Protein AF-A0A4Q3CI25-F1 (afdb_monomer_lite)

Sequence (146 aa):
MARAPLKWQRNGAERGRAMRWRVRGLMGEIRAMKHPEWLRYGNLGLAFLLELAALVSFALVGMLLSGWMQLVGGLVGAAVFVALWGIYAAPRSKRRLKGMNLLLFKVAMFAVAAIILVLIGQPIWGVLLAVLAAANLALGRVLRQH

Radius of gyration: 27.29 Å; chains: 1; bounding box: 66×24×82 Å

Foldseek 3Di:
DDDDDPVVVVVVVVVVVVVVVVVVVVVVVVVPPDDPVVLVVVLVVLVVVLLVLLLQLQLQLLLVDDDPSSNVSSVVSNVVSCVLCVAAPDPPHPNHDDDPVNLVSLLVSQLVSLVSCVVSPNNVSSVVSNVSSVVSSVSCVVNVVD

pLDDT: mean 83.0, std 11.7, range [51.56, 95.5]

Structure (mmCIF, N/CA/C/O backbone):
data_AF-A0A4Q3CI25-F1
#
_entry.id   AF-A0A4Q3CI25-F1
#
loop_
_atom_site.group_PDB
_atom_site.id
_atom_site.type_symbol
_atom_site.label_atom_id
_atom_site.label_alt_id
_atom_site.label_comp_id
_atom_site.label_asym_id
_atom_site.label_entity_id
_atom_site.label_seq_id
_atom_site.pdbx_PDB_ins_code
_atom_site.Cartn_x
_atom_site.Cartn_y
_atom_site.Cartn_z
_atom_site.occupancy
_atom_site.B_iso_or_equiv
_atom_site.auth_seq_id
_atom_site.auth_comp_id
_atom_site.auth_asym_id
_atom_site.auth_atom_id
_atom_site.pdbx_PDB_model_num
ATOM 1 N N . MET A 1 1 ? 49.913 -15.540 -60.409 1.00 51.56 1 MET A N 1
ATOM 2 C CA . MET A 1 1 ? 48.876 -15.063 -59.463 1.00 51.56 1 MET A CA 1
ATOM 3 C C . MET A 1 1 ? 48.960 -13.543 -59.351 1.00 51.56 1 MET A C 1
ATOM 5 O O . MET A 1 1 ? 49.834 -13.040 -58.656 1.00 51.56 1 MET A O 1
ATOM 9 N N . ALA A 1 2 ? 48.126 -12.803 -60.088 1.00 55.97 2 ALA A N 1
ATOM 10 C CA . ALA A 1 2 ? 48.149 -11.338 -60.086 1.00 55.97 2 ALA A CA 1
ATOM 11 C C . ALA A 1 2 ? 47.433 -10.790 -58.836 1.00 55.97 2 ALA A C 1
ATOM 13 O O . ALA A 1 2 ? 46.251 -11.061 -58.628 1.00 55.97 2 ALA A O 1
ATOM 14 N N . ARG A 1 3 ? 48.151 -10.045 -57.983 1.00 61.88 3 ARG A N 1
ATOM 15 C CA . ARG A 1 3 ? 47.556 -9.349 -56.830 1.00 61.88 3 ARG A CA 1
ATOM 16 C C . ARG A 1 3 ? 46.721 -8.175 -57.342 1.00 61.88 3 ARG A C 1
ATOM 18 O O . ARG A 1 3 ? 47.217 -7.355 -58.110 1.00 61.88 3 ARG A O 1
ATOM 25 N N . ALA A 1 4 ? 45.461 -8.100 -56.917 1.00 61.31 4 ALA A N 1
ATOM 26 C CA . ALA A 1 4 ? 44.576 -6.993 -57.261 1.00 61.31 4 ALA A CA 1
ATOM 27 C C . ALA A 1 4 ? 45.171 -5.639 -56.804 1.00 61.31 4 ALA A C 1
ATOM 29 O O . ALA A 1 4 ? 45.827 -5.590 -55.758 1.00 61.31 4 ALA A O 1
ATOM 30 N N . PRO A 1 5 ? 44.929 -4.531 -57.532 1.00 60.88 5 PRO A N 1
ATOM 31 C CA . PRO A 1 5 ? 45.487 -3.226 -57.184 1.00 60.88 5 PRO A CA 1
ATOM 32 C C . PRO A 1 5 ? 45.014 -2.767 -55.795 1.00 60.88 5 PRO A C 1
ATOM 34 O O . PRO A 1 5 ? 43.824 -2.860 -55.488 1.00 60.88 5 PRO A O 1
ATOM 37 N N . LEU A 1 6 ? 45.913 -2.199 -54.980 1.00 60.94 6 LEU A N 1
ATOM 38 C CA . LEU A 1 6 ? 45.660 -1.711 -53.605 1.00 60.94 6 LEU A CA 1
ATOM 39 C C . LEU A 1 6 ? 44.377 -0.861 -53.459 1.00 60.94 6 LEU A C 1
ATOM 41 O O . LEU A 1 6 ? 43.666 -0.956 -52.457 1.00 60.94 6 LEU A O 1
ATOM 45 N N . LYS A 1 7 ? 44.030 -0.071 -54.484 1.00 59.41 7 LYS A N 1
ATOM 46 C CA . LYS A 1 7 ? 42.809 0.756 -54.540 1.00 59.41 7 LYS A CA 1
ATOM 47 C C . LYS A 1 7 ? 41.513 -0.071 -54.494 1.00 59.41 7 LYS A C 1
ATOM 49 O O . LYS A 1 7 ? 40.534 0.357 -53.884 1.00 59.41 7 LYS A O 1
ATOM 54 N N . TRP A 1 8 ? 41.504 -1.266 -55.087 1.00 59.72 8 TRP A N 1
ATOM 55 C CA . TRP A 1 8 ? 40.341 -2.159 -55.092 1.00 59.72 8 TRP A CA 1
ATOM 56 C C . TRP A 1 8 ? 40.126 -2.843 -53.739 1.00 59.72 8 TRP A C 1
ATOM 58 O O . TRP A 1 8 ? 38.985 -2.951 -53.288 1.00 59.72 8 TRP A O 1
ATOM 68 N N . GLN A 1 9 ? 41.204 -3.211 -53.040 1.00 61.84 9 GLN A N 1
ATOM 69 C CA . GLN A 1 9 ? 41.113 -3.758 -51.680 1.00 61.84 9 GLN A CA 1
ATOM 70 C C . GLN A 1 9 ? 40.599 -2.719 -50.673 1.00 61.84 9 GLN A C 1
ATOM 72 O O . GLN A 1 9 ? 39.756 -3.032 -49.829 1.00 61.84 9 GLN A O 1
ATOM 77 N N . ARG A 1 10 ? 41.042 -1.461 -50.796 1.00 62.03 10 ARG A N 1
ATOM 78 C CA . ARG A 1 10 ? 40.629 -0.370 -49.900 1.00 62.03 10 ARG A CA 1
ATOM 79 C C . ARG A 1 10 ? 39.136 -0.038 -50.031 1.00 62.03 10 ARG A C 1
ATOM 81 O O . ARG A 1 10 ? 38.433 0.034 -49.023 1.00 62.03 10 ARG A O 1
ATOM 88 N N . ASN A 1 11 ? 38.624 0.035 -51.262 1.00 68.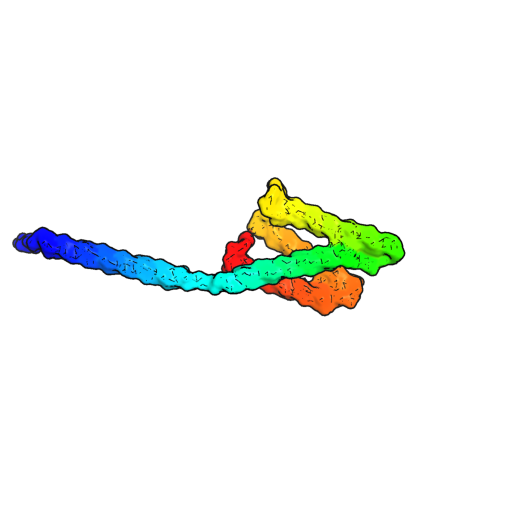94 11 ASN A N 1
ATOM 89 C CA . ASN A 1 11 ? 37.208 0.314 -51.534 1.00 68.94 11 ASN A CA 1
ATOM 90 C C . ASN A 1 11 ? 36.256 -0.807 -51.077 1.00 68.94 11 ASN A C 1
ATOM 92 O O . ASN A 1 11 ? 35.094 -0.536 -50.767 1.00 68.94 11 ASN A O 1
ATOM 96 N N . GLY A 1 12 ? 36.708 -2.065 -51.061 1.00 71.06 12 GLY A N 1
ATOM 97 C CA . GLY A 1 12 ? 35.927 -3.188 -50.534 1.00 71.06 12 GLY A CA 1
ATOM 98 C C . GLY A 1 12 ? 35.827 -3.156 -49.007 1.00 71.06 12 GLY A C 1
ATOM 99 O O . GLY A 1 12 ? 34.743 -3.312 -48.442 1.00 71.06 12 GLY A O 1
ATOM 100 N N . ALA A 1 13 ? 36.946 -2.871 -48.334 1.00 73.56 13 ALA A N 1
ATOM 101 C CA . ALA A 1 13 ? 37.000 -2.761 -46.878 1.00 73.56 13 ALA A CA 1
ATOM 102 C C . ALA A 1 13 ? 36.155 -1.589 -46.347 1.00 73.56 13 ALA A C 1
ATOM 104 O O . ALA A 1 13 ? 35.449 -1.740 -45.347 1.00 73.56 13 ALA A O 1
ATOM 105 N N . GLU A 1 14 ? 36.180 -0.440 -47.025 1.00 76.06 14 GLU A N 1
ATOM 106 C CA . GLU A 1 14 ? 35.376 0.732 -46.660 1.00 76.06 14 GLU A CA 1
ATOM 107 C C . GLU A 1 14 ? 33.874 0.486 -46.829 1.00 76.06 14 GLU A C 1
ATOM 109 O O . GLU A 1 14 ? 33.105 0.761 -45.905 1.00 76.06 14 GLU A O 1
ATOM 114 N N . ARG A 1 15 ? 33.462 -0.147 -47.935 1.00 75.81 15 ARG A N 1
ATOM 115 C CA . ARG A 1 15 ? 32.065 -0.558 -48.148 1.00 75.81 15 ARG A CA 1
ATOM 116 C C . ARG A 1 15 ? 31.587 -1.562 -47.100 1.00 75.81 15 ARG A C 1
ATOM 118 O O . ARG A 1 15 ? 30.502 -1.396 -46.547 1.00 75.81 15 ARG A O 1
ATOM 125 N N . GLY A 1 16 ? 32.414 -2.548 -46.748 1.00 76.62 16 GLY A N 1
ATOM 126 C CA . GLY A 1 16 ? 32.093 -3.513 -45.692 1.00 76.62 16 GLY A CA 1
ATOM 127 C C . GLY A 1 16 ? 31.953 -2.867 -44.309 1.00 76.62 16 GLY A C 1
ATOM 128 O O . GLY A 1 16 ? 31.087 -3.258 -43.522 1.00 76.62 16 GLY A O 1
ATOM 129 N N . ARG A 1 17 ? 32.762 -1.843 -44.004 1.00 80.81 17 ARG A N 1
ATOM 130 C CA . ARG A 1 17 ? 32.615 -1.058 -42.768 1.00 80.81 17 ARG A CA 1
ATOM 131 C C . ARG A 1 17 ? 31.325 -0.242 -42.776 1.00 80.81 17 ARG A C 1
ATOM 133 O O . ARG A 1 17 ? 30.585 -0.324 -41.802 1.00 80.81 17 ARG A O 1
ATOM 140 N N . ALA A 1 18 ? 31.028 0.476 -43.857 1.00 80.69 18 ALA A N 1
ATOM 141 C CA . ALA A 1 18 ? 29.805 1.272 -43.980 1.00 80.69 18 ALA A CA 1
ATOM 142 C C . ALA A 1 18 ? 28.534 0.409 -43.854 1.00 80.69 18 ALA A C 1
ATOM 144 O O . ALA A 1 18 ? 27.621 0.756 -43.107 1.00 80.69 18 ALA A O 1
ATOM 145 N N . MET A 1 19 ? 28.517 -0.763 -44.499 1.00 78.69 19 MET A N 1
ATOM 146 C CA . MET A 1 19 ? 27.430 -1.744 -44.388 1.00 78.69 19 MET A CA 1
ATOM 147 C C . MET A 1 19 ? 27.238 -2.203 -42.936 1.00 78.69 19 MET A C 1
ATOM 149 O O . MET A 1 19 ? 26.123 -2.186 -42.418 1.00 78.69 19 MET A O 1
ATOM 153 N N . ARG A 1 20 ? 28.330 -2.556 -42.240 1.00 81.69 20 ARG A N 1
ATOM 154 C CA . ARG A 1 20 ? 28.275 -2.959 -40.826 1.00 81.69 20 ARG A CA 1
ATOM 155 C C . ARG A 1 20 ? 27.775 -1.844 -39.913 1.00 81.69 20 ARG A C 1
ATOM 157 O O . ARG A 1 20 ? 27.020 -2.142 -38.995 1.00 81.69 20 ARG A O 1
ATOM 164 N N . TRP A 1 21 ? 28.171 -0.593 -40.146 1.00 80.50 21 TRP A N 1
ATOM 165 C CA . TRP A 1 21 ? 27.673 0.551 -39.375 1.00 80.50 21 TRP A CA 1
ATOM 166 C C . TRP A 1 21 ? 26.171 0.752 -39.563 1.00 80.50 21 TRP A C 1
ATOM 168 O O . TRP A 1 21 ? 25.454 0.915 -38.579 1.00 80.50 21 TRP A O 1
ATOM 178 N N . ARG A 1 22 ? 25.683 0.642 -40.802 1.00 80.75 22 ARG A N 1
ATOM 179 C CA . ARG A 1 22 ? 24.260 0.794 -41.125 1.00 80.75 22 ARG A CA 1
ATOM 180 C C . ARG A 1 22 ? 23.403 -0.320 -40.519 1.00 80.75 22 ARG A C 1
ATOM 182 O O . ARG A 1 22 ? 22.383 -0.025 -39.910 1.00 80.75 22 ARG A O 1
ATOM 189 N N . VAL A 1 23 ? 23.854 -1.577 -40.590 1.00 79.62 23 VAL A N 1
ATOM 190 C CA . VAL A 1 23 ? 23.170 -2.721 -39.950 1.00 79.62 23 VAL A CA 1
ATOM 191 C C . VAL A 1 23 ? 23.172 -2.595 -38.425 1.00 79.62 23 VAL A C 1
ATOM 193 O O . VAL A 1 23 ? 22.167 -2.881 -37.783 1.00 79.62 23 VAL A O 1
ATOM 196 N N . ARG A 1 24 ? 24.279 -2.140 -37.828 1.00 83.25 24 ARG A N 1
ATOM 197 C CA . ARG A 1 24 ? 24.381 -1.955 -36.373 1.00 83.25 24 ARG A CA 1
ATOM 198 C C . ARG A 1 24 ? 23.497 -0.803 -35.877 1.00 83.25 24 ARG A C 1
ATOM 200 O O . ARG A 1 24 ? 22.916 -0.930 -34.806 1.00 83.25 24 ARG A O 1
ATOM 207 N N . GLY A 1 25 ? 23.359 0.268 -36.664 1.00 78.56 25 GLY A N 1
ATOM 208 C CA . GLY A 1 25 ? 22.419 1.366 -36.411 1.00 78.56 25 GLY A CA 1
ATOM 209 C C . GLY A 1 25 ? 20.960 0.912 -36.477 1.00 78.56 25 GLY A C 1
ATOM 210 O O . GLY A 1 25 ? 20.222 1.122 -35.522 1.00 78.56 25 GLY A O 1
ATOM 211 N N . LEU A 1 26 ? 20.586 0.176 -37.531 1.00 78.94 26 LEU A N 1
ATOM 212 C CA . LEU A 1 26 ? 19.239 -0.396 -37.692 1.00 78.94 26 LEU A CA 1
ATOM 213 C C . LEU A 1 26 ? 18.887 -1.394 -36.578 1.00 78.94 26 LEU A C 1
ATOM 215 O O . LEU A 1 26 ? 17.788 -1.373 -36.035 1.00 78.94 26 LEU A O 1
ATOM 219 N N . MET A 1 27 ? 19.836 -2.251 -36.189 1.00 74.75 27 MET A N 1
ATOM 220 C CA . MET A 1 27 ? 19.675 -3.156 -35.042 1.00 74.75 27 MET A CA 1
ATOM 221 C C . MET A 1 27 ? 19.528 -2.389 -33.719 1.00 74.75 27 MET A C 1
ATOM 223 O O . MET A 1 27 ? 18.834 -2.854 -32.814 1.00 74.75 27 MET A O 1
ATOM 227 N N . GLY A 1 28 ? 20.167 -1.221 -33.606 1.00 66.25 28 GLY A N 1
ATOM 228 C CA . GLY A 1 28 ? 19.990 -0.291 -32.495 1.00 66.25 28 GLY A CA 1
ATOM 229 C C . GLY A 1 28 ? 18.583 0.307 -32.458 1.00 66.25 28 GLY A C 1
ATOM 230 O O . GLY A 1 28 ? 17.964 0.287 -31.400 1.00 66.25 28 GLY A O 1
ATOM 231 N N . GLU A 1 29 ? 18.053 0.753 -33.601 1.00 66.69 29 GLU A N 1
ATOM 232 C CA . GLU A 1 29 ? 16.688 1.291 -33.729 1.00 66.69 29 GLU A CA 1
ATOM 233 C C . GLU A 1 29 ? 15.606 0.243 -33.439 1.00 66.69 29 GLU A C 1
ATOM 235 O O . GLU A 1 29 ? 14.687 0.513 -32.670 1.00 66.69 29 GLU A O 1
ATOM 240 N N . ILE A 1 30 ? 15.735 -0.978 -33.972 1.00 65.06 30 ILE A N 1
ATOM 241 C CA . ILE A 1 30 ? 14.755 -2.055 -33.736 1.00 65.06 30 ILE A CA 1
ATOM 242 C C . ILE A 1 30 ? 14.748 -2.471 -32.258 1.00 65.06 30 ILE A C 1
ATOM 244 O O . ILE A 1 30 ? 13.690 -2.665 -31.664 1.00 65.06 30 ILE A O 1
ATOM 248 N N . ARG A 1 31 ? 15.924 -2.552 -31.620 1.00 64.69 31 ARG A N 1
ATOM 249 C CA . ARG A 1 31 ? 16.037 -2.829 -30.177 1.00 64.69 31 ARG A CA 1
ATOM 250 C C . ARG A 1 31 ? 15.554 -1.655 -29.314 1.00 64.69 31 ARG A C 1
ATOM 252 O O . ARG A 1 31 ? 15.197 -1.860 -28.156 1.00 64.69 31 ARG A O 1
ATOM 259 N N . ALA A 1 32 ? 15.538 -0.444 -29.869 1.00 58.34 32 ALA A N 1
ATOM 260 C CA . ALA A 1 32 ? 15.050 0.772 -29.234 1.00 58.34 32 ALA A CA 1
ATOM 261 C C . ALA A 1 32 ? 13.540 0.999 -29.400 1.00 58.34 32 ALA A C 1
ATOM 263 O O . ALA A 1 32 ? 13.053 2.020 -28.910 1.00 58.34 32 ALA A O 1
ATOM 264 N N . MET A 1 33 ? 12.782 0.043 -29.964 1.00 55.38 33 MET A N 1
ATOM 265 C CA . MET A 1 33 ? 11.335 -0.064 -29.725 1.00 55.38 33 MET A CA 1
ATOM 266 C C . MET A 1 33 ? 11.091 -0.458 -28.259 1.00 55.38 33 MET A C 1
ATOM 268 O O . MET A 1 33 ? 10.686 -1.563 -27.906 1.00 55.38 33 MET A O 1
ATOM 272 N N . LYS A 1 34 ? 11.456 0.484 -27.389 1.00 57.47 34 LYS A N 1
ATOM 273 C CA . LYS A 1 34 ? 11.249 0.530 -25.956 1.00 57.47 34 LYS A CA 1
ATOM 274 C C . LYS A 1 34 ? 9.768 0.333 -25.689 1.00 57.47 34 LYS A C 1
ATOM 276 O O . LYS A 1 34 ? 8.930 0.898 -26.389 1.00 57.47 34 LYS A O 1
ATOM 281 N N . HIS A 1 35 ? 9.459 -0.405 -24.625 1.00 58.34 35 HIS A N 1
ATOM 282 C CA . HIS A 1 35 ? 8.130 -0.368 -24.030 1.00 58.34 35 HIS A CA 1
ATOM 283 C C . HIS A 1 35 ? 7.646 1.085 -23.971 1.00 58.34 35 HIS A C 1
ATOM 285 O O . HIS A 1 35 ? 8.432 1.953 -23.573 1.00 58.34 35 HIS A O 1
ATOM 291 N N . PRO A 1 36 ? 6.403 1.364 -24.382 1.00 69.50 36 PRO A N 1
ATOM 292 C CA . PRO A 1 36 ? 5.905 2.722 -24.410 1.00 69.50 36 PRO A CA 1
ATOM 293 C C . PRO A 1 36 ? 6.125 3.396 -23.053 1.00 69.50 36 PRO A C 1
ATOM 295 O O . PRO A 1 36 ? 5.684 2.881 -22.025 1.00 69.50 36 PRO A O 1
ATOM 298 N N . GLU A 1 37 ? 6.814 4.537 -23.033 1.00 74.50 37 GLU A N 1
ATOM 299 C CA . GLU A 1 37 ? 7.164 5.239 -21.789 1.00 74.50 37 GLU A CA 1
ATOM 300 C C . GLU A 1 37 ? 5.898 5.566 -20.959 1.00 74.50 37 GLU A C 1
ATOM 302 O O . GLU A 1 37 ? 5.942 5.550 -19.728 1.00 74.50 37 GLU A O 1
ATOM 307 N N . TRP A 1 38 ? 4.739 5.736 -21.614 1.00 78.38 38 TRP A N 1
ATOM 308 C CA . TRP A 1 38 ? 3.431 5.919 -20.971 1.00 78.38 38 TRP A CA 1
ATOM 309 C C . TRP A 1 38 ? 3.009 4.746 -20.075 1.00 78.38 38 TRP A C 1
ATOM 311 O O . TRP A 1 38 ? 2.414 4.972 -19.024 1.00 78.38 38 TRP A O 1
ATOM 321 N N . LEU A 1 39 ? 3.374 3.508 -20.423 1.00 79.56 39 LEU A N 1
ATOM 322 C CA . LEU A 1 39 ? 3.063 2.320 -19.622 1.00 79.56 39 LEU A CA 1
ATOM 323 C C . LEU A 1 39 ? 3.827 2.343 -18.290 1.00 79.56 39 LEU A C 1
ATOM 325 O O . LEU A 1 39 ? 3.308 1.960 -17.243 1.00 79.56 39 LEU A O 1
ATOM 329 N N . ARG A 1 40 ? 5.070 2.840 -18.321 1.00 77.69 40 ARG A N 1
ATOM 330 C CA . ARG A 1 40 ? 5.906 2.993 -17.128 1.00 77.69 40 ARG A CA 1
ATOM 331 C C . ARG A 1 40 ? 5.392 4.103 -16.218 1.00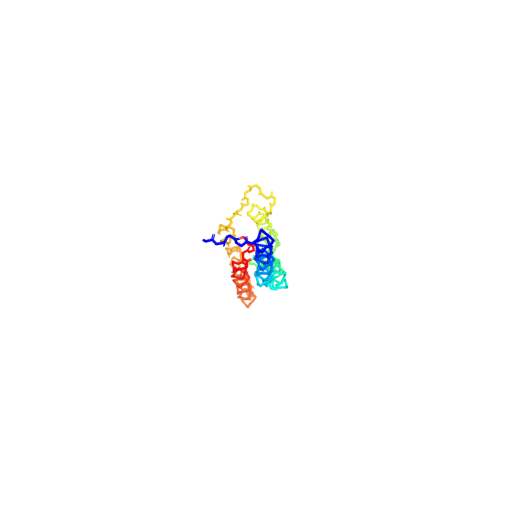 77.69 40 ARG A C 1
ATOM 333 O O . ARG A 1 40 ? 5.276 3.872 -15.018 1.00 77.69 40 ARG A O 1
ATOM 340 N N . TYR A 1 41 ? 5.066 5.272 -16.768 1.00 83.00 41 TYR A N 1
ATOM 341 C CA . TYR A 1 41 ? 4.493 6.364 -15.975 1.00 83.00 41 TYR A CA 1
ATOM 342 C C . TYR A 1 41 ? 3.124 5.998 -15.395 1.00 83.00 41 TYR A C 1
ATOM 344 O O . TYR A 1 41 ? 2.871 6.290 -14.229 1.00 83.00 41 TYR A O 1
ATOM 352 N N . GLY A 1 42 ? 2.287 5.288 -16.159 1.00 84.44 42 GLY A N 1
ATOM 353 C CA . GLY A 1 42 ? 1.007 4.772 -15.677 1.00 84.44 42 GLY A CA 1
ATOM 354 C C . GLY A 1 42 ? 1.171 3.817 -14.494 1.00 84.44 42 GLY A C 1
ATOM 355 O O . GLY A 1 42 ? 0.513 3.994 -13.474 1.00 84.44 42 GLY A O 1
ATOM 356 N N . ASN A 1 43 ? 2.106 2.862 -14.581 1.00 86.06 43 ASN A N 1
ATOM 357 C CA . ASN A 1 43 ? 2.386 1.939 -13.478 1.00 86.06 43 ASN A CA 1
ATOM 358 C C . ASN A 1 43 ? 2.924 2.667 -12.233 1.00 86.06 43 ASN A C 1
ATOM 360 O O . ASN A 1 43 ? 2.530 2.363 -11.115 1.00 86.06 43 ASN A O 1
ATOM 364 N N . LEU A 1 44 ? 3.782 3.677 -12.409 1.00 84.44 44 LEU A N 1
ATOM 365 C CA . LEU A 1 44 ? 4.271 4.495 -11.292 1.00 84.44 44 LEU A CA 1
ATOM 366 C C . LEU A 1 44 ? 3.146 5.300 -10.626 1.00 84.44 44 LEU A C 1
ATOM 368 O O . LEU A 1 44 ? 3.081 5.354 -9.399 1.00 84.44 44 LEU A O 1
ATOM 372 N N . GLY A 1 45 ? 2.251 5.891 -11.421 1.00 88.25 45 GLY A N 1
ATOM 373 C CA . GLY A 1 45 ? 1.077 6.596 -10.909 1.00 88.25 45 GLY A CA 1
ATOM 374 C C . GLY A 1 45 ? 0.140 5.661 -10.144 1.00 88.25 45 GLY A C 1
ATOM 375 O O . GLY A 1 45 ? -0.276 5.979 -9.033 1.00 88.25 45 GLY A O 1
ATOM 376 N N . LEU A 1 46 ? -0.124 4.470 -10.689 1.00 88.69 46 LEU A N 1
ATOM 377 C CA . LEU A 1 46 ? -0.925 3.450 -10.016 1.00 88.69 46 LEU A CA 1
ATOM 378 C C . LEU A 1 46 ? -0.275 2.995 -8.703 1.00 88.69 46 LEU A C 1
ATOM 380 O O . LEU A 1 46 ? -0.956 2.911 -7.684 1.00 88.69 46 LEU A O 1
ATOM 384 N N . ALA A 1 47 ? 1.037 2.752 -8.702 1.00 87.38 47 ALA A N 1
ATOM 385 C CA . ALA A 1 47 ? 1.780 2.391 -7.498 1.00 87.38 47 ALA A CA 1
ATOM 386 C C . ALA A 1 47 ? 1.644 3.452 -6.395 1.00 87.38 47 ALA A C 1
ATOM 388 O O . ALA A 1 47 ? 1.463 3.099 -5.232 1.00 87.38 47 ALA A O 1
ATOM 389 N N . PHE A 1 48 ? 1.691 4.735 -6.760 1.00 88.75 48 PHE A N 1
ATOM 390 C CA . PHE A 1 48 ? 1.504 5.838 -5.821 1.00 88.75 48 PHE A CA 1
ATOM 391 C C . PHE A 1 48 ? 0.074 5.897 -5.266 1.00 88.75 48 PHE A C 1
ATOM 393 O O . PHE A 1 48 ? -0.114 6.038 -4.060 1.00 88.75 48 PHE A O 1
ATOM 400 N N . LEU A 1 49 ? -0.941 5.728 -6.120 1.00 92.88 49 LEU A N 1
ATOM 401 C CA . LEU A 1 49 ? -2.338 5.689 -5.674 1.00 92.88 49 LEU A CA 1
ATOM 402 C C . LEU A 1 49 ? -2.602 4.516 -4.728 1.00 92.88 49 LEU A C 1
ATOM 404 O O . LEU A 1 49 ? -3.306 4.675 -3.734 1.00 92.88 49 LEU A O 1
ATOM 408 N N . LEU A 1 50 ? -2.005 3.357 -5.004 1.00 92.25 50 LEU A N 1
ATOM 409 C CA . LEU A 1 50 ? -2.073 2.197 -4.122 1.00 92.25 50 LEU A CA 1
ATOM 410 C C . LEU A 1 50 ? -1.427 2.477 -2.767 1.00 92.25 50 LEU A C 1
ATOM 412 O O . LEU A 1 50 ? -1.996 2.114 -1.742 1.00 92.25 50 LEU A O 1
ATOM 416 N N . GLU A 1 51 ? -0.264 3.128 -2.747 1.00 92.38 51 GLU A N 1
ATOM 417 C CA . GLU A 1 51 ? 0.420 3.516 -1.509 1.00 92.38 51 GLU A CA 1
ATOM 418 C C . GLU A 1 51 ? -0.438 4.471 -0.668 1.00 92.38 51 GLU A C 1
ATOM 420 O O . GLU A 1 51 ? -0.602 4.245 0.531 1.00 92.38 51 GLU A O 1
ATOM 425 N N . LEU A 1 52 ? -1.064 5.470 -1.298 1.00 93.19 52 LEU A N 1
ATOM 426 C CA . LEU A 1 52 ? -2.011 6.364 -0.626 1.00 93.19 52 LEU A CA 1
ATOM 427 C C . LEU A 1 52 ? -3.239 5.615 -0.099 1.00 93.19 52 LEU A C 1
ATOM 429 O O . LEU A 1 52 ? -3.635 5.815 1.048 1.00 93.19 52 LEU A O 1
ATOM 433 N N . ALA A 1 53 ? -3.828 4.729 -0.902 1.00 92.69 53 ALA A N 1
ATOM 434 C CA . ALA A 1 53 ? -4.980 3.938 -0.484 1.00 92.69 53 ALA A CA 1
ATOM 435 C C . ALA A 1 53 ? -4.635 3.009 0.692 1.00 92.69 53 ALA A C 1
ATOM 437 O O . ALA A 1 53 ? -5.430 2.855 1.621 1.00 92.69 53 ALA A O 1
ATOM 438 N N . ALA A 1 54 ? -3.432 2.432 0.698 1.00 92.06 54 ALA A N 1
ATOM 439 C CA . ALA A 1 54 ? -2.947 1.614 1.801 1.00 92.06 54 ALA A CA 1
ATOM 440 C C . ALA A 1 54 ? -2.727 2.444 3.071 1.00 92.06 54 ALA A C 1
ATOM 442 O O . ALA A 1 54 ? -3.181 2.038 4.139 1.00 92.06 54 ALA A O 1
ATOM 443 N N . LEU A 1 55 ? -2.117 3.628 2.958 1.00 94.44 55 LEU A N 1
ATOM 444 C CA . LEU A 1 55 ? -1.962 4.556 4.080 1.00 94.44 55 LEU A CA 1
ATOM 445 C C . LEU A 1 55 ? -3.319 4.928 4.692 1.00 94.44 55 LEU A C 1
ATOM 447 O O . LEU A 1 55 ? -3.480 4.858 5.910 1.00 94.44 55 LEU A O 1
ATOM 451 N N . VAL A 1 56 ? -4.304 5.275 3.858 1.00 94.62 56 VAL A N 1
ATOM 452 C CA . VAL A 1 56 ? -5.670 5.577 4.312 1.00 94.62 56 VAL A CA 1
ATOM 453 C C . VAL A 1 56 ? -6.291 4.360 4.992 1.00 94.62 56 VAL A C 1
ATOM 455 O O . VAL A 1 56 ? -6.848 4.493 6.073 1.00 94.62 56 VAL A O 1
ATOM 458 N N . SER A 1 57 ? -6.144 3.163 4.421 1.00 93.19 57 SER A N 1
ATOM 459 C CA . SER A 1 57 ? -6.667 1.928 5.024 1.00 93.19 57 SER A CA 1
ATOM 460 C C . SER A 1 57 ? -6.090 1.698 6.423 1.00 93.19 57 SER A C 1
ATOM 462 O O . SER A 1 57 ? -6.833 1.418 7.357 1.00 93.19 57 SER A O 1
ATOM 464 N N . PHE A 1 58 ? -4.781 1.893 6.601 1.00 95.12 58 PHE A N 1
ATOM 465 C CA . PHE A 1 58 ? -4.135 1.819 7.913 1.00 95.12 58 PHE A CA 1
ATOM 466 C C . PHE A 1 58 ? -4.622 2.912 8.869 1.00 95.12 58 PHE A C 1
ATOM 468 O O . PHE A 1 58 ? -4.847 2.628 10.041 1.00 95.12 58 PHE A O 1
ATOM 475 N N . ALA A 1 59 ? -4.845 4.136 8.387 1.00 93.31 59 ALA A N 1
ATOM 476 C CA . ALA A 1 59 ? -5.438 5.205 9.189 1.00 93.31 59 ALA A CA 1
ATOM 477 C C . ALA A 1 59 ? -6.888 4.897 9.610 1.00 93.31 59 ALA A C 1
ATOM 479 O O . ALA A 1 59 ? -7.353 5.356 10.649 1.00 93.31 59 ALA A 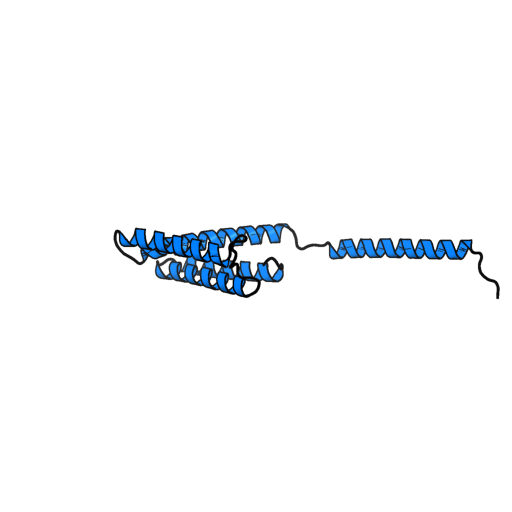O 1
ATOM 480 N N . LEU A 1 60 ? -7.606 4.090 8.828 1.00 94.31 60 LEU A N 1
ATOM 481 C CA . LEU A 1 60 ? -8.974 3.675 9.122 1.00 94.31 60 LEU A CA 1
ATOM 482 C C . LEU A 1 60 ? -9.066 2.466 10.059 1.00 94.31 60 LEU A C 1
ATOM 484 O O . LEU A 1 60 ? -10.167 2.149 10.504 1.00 94.31 60 LEU A O 1
ATOM 488 N N . VAL A 1 61 ? -7.950 1.829 10.438 1.00 94.25 61 VAL A N 1
ATOM 489 C CA . VAL A 1 61 ? -7.964 0.701 11.394 1.00 94.25 61 VAL A CA 1
ATOM 490 C C . VAL A 1 61 ? -8.621 1.079 12.724 1.00 94.25 61 VAL A C 1
ATOM 492 O O . VAL A 1 61 ? -9.252 0.249 13.371 1.00 94.25 61 VAL A O 1
ATOM 495 N N . GLY A 1 62 ? -8.535 2.358 13.101 1.00 91.44 62 GLY A N 1
ATOM 496 C CA . GLY A 1 62 ? -9.188 2.897 14.285 1.00 91.44 62 GLY A CA 1
ATOM 497 C C . GLY A 1 62 ? -10.706 2.723 14.285 1.00 91.44 62 GLY A C 1
ATOM 498 O O . GLY A 1 62 ? -11.285 2.636 15.359 1.00 91.44 62 GLY A O 1
ATOM 499 N N . MET A 1 63 ? -11.359 2.597 13.123 1.00 92.88 63 MET A N 1
ATOM 500 C CA . MET A 1 63 ? -12.808 2.354 13.037 1.00 92.88 63 MET A CA 1
ATOM 501 C C . MET A 1 63 ? -13.240 0.996 13.609 1.00 92.88 63 MET A C 1
ATOM 503 O O . MET A 1 63 ? -14.426 0.787 13.834 1.00 92.88 63 MET A O 1
ATOM 507 N N . LEU A 1 64 ? -12.294 0.089 13.874 1.00 91.94 64 LEU A N 1
ATOM 508 C CA . LEU A 1 64 ? -12.545 -1.150 14.619 1.00 91.94 64 LEU A CA 1
ATOM 509 C C . LEU A 1 64 ? -12.681 -0.917 16.136 1.00 91.94 64 LEU A C 1
ATOM 511 O O . LEU A 1 64 ? -13.040 -1.835 16.869 1.00 91.94 64 LEU A O 1
ATOM 515 N N . LEU A 1 65 ? -12.366 0.288 16.615 1.00 92.88 65 LEU A N 1
ATOM 516 C CA . LEU A 1 65 ? -12.424 0.705 18.014 1.00 92.88 65 LEU A CA 1
ATOM 517 C C . LEU A 1 65 ? -13.543 1.740 18.216 1.00 92.88 65 LEU A C 1
ATOM 519 O O . LEU A 1 65 ? -14.032 2.346 17.265 1.00 92.88 65 LEU A O 1
ATOM 523 N N . SER A 1 66 ? -13.926 1.983 19.471 1.00 92.06 66 SER A N 1
ATOM 524 C CA . SER A 1 66 ? -15.005 2.912 19.835 1.00 92.06 66 SER A CA 1
ATOM 525 C C . SER A 1 66 ? -14.513 4.132 20.623 1.00 92.06 66 SER A C 1
ATOM 527 O O . SER A 1 66 ? -13.592 4.035 21.436 1.00 92.06 66 SER A O 1
ATOM 529 N N . GLY A 1 67 ? -15.178 5.279 20.447 1.00 92.81 67 GLY A N 1
ATOM 530 C CA . GLY A 1 67 ? -14.913 6.501 21.217 1.00 92.81 67 GLY A CA 1
ATOM 531 C C . GLY A 1 67 ? -13.563 7.144 20.881 1.00 92.81 67 GLY A C 1
ATOM 532 O O . GLY A 1 67 ? -13.125 7.132 19.734 1.00 92.81 67 GLY A O 1
ATOM 533 N N . TRP A 1 68 ? -12.868 7.702 21.878 1.00 92.75 68 TRP A N 1
ATOM 534 C CA . TRP A 1 68 ? -11.572 8.370 21.666 1.00 92.75 68 TRP A CA 1
ATOM 535 C C . TRP A 1 68 ? -10.481 7.422 21.135 1.00 92.75 68 TRP A C 1
ATOM 537 O O . TRP A 1 68 ? -9.560 7.859 20.442 1.00 92.75 68 TRP A O 1
ATOM 547 N N . MET A 1 69 ? -10.607 6.117 21.405 1.00 93.06 69 MET A N 1
ATOM 548 C CA . MET A 1 69 ? -9.685 5.091 20.911 1.00 93.06 69 MET A CA 1
ATOM 549 C C . MET A 1 69 ? -9.732 4.947 19.387 1.00 93.06 69 MET A C 1
ATOM 551 O O . MET A 1 69 ? -8.734 4.541 18.801 1.00 93.06 69 MET A O 1
ATOM 555 N N . GLN A 1 70 ? -10.833 5.330 18.730 1.00 93.44 70 GLN A N 1
ATOM 556 C CA . GLN A 1 70 ? -10.934 5.332 17.269 1.00 93.44 70 GLN A CA 1
ATOM 557 C C . GLN A 1 70 ? -9.905 6.275 16.634 1.00 93.44 70 GLN A C 1
ATOM 559 O O . GLN A 1 70 ? -9.180 5.892 15.716 1.00 93.44 70 GLN A O 1
ATOM 564 N N . LEU A 1 71 ? -9.794 7.500 17.159 1.00 93.06 71 LEU A N 1
ATOM 565 C CA . LEU A 1 71 ? -8.829 8.488 16.674 1.00 93.06 71 LEU A CA 1
ATOM 566 C C . LEU A 1 71 ? -7.392 8.032 16.933 1.00 93.06 71 LEU A C 1
ATOM 568 O O . LEU A 1 71 ? -6.549 8.094 16.039 1.00 93.06 71 LEU A O 1
ATOM 572 N N . VAL A 1 72 ? -7.124 7.529 18.141 1.00 95.25 72 VAL A N 1
ATOM 573 C CA . VAL A 1 72 ? -5.791 7.046 18.522 1.00 95.25 72 VAL A CA 1
ATOM 574 C C . VAL A 1 72 ? -5.386 5.838 17.681 1.00 95.25 72 VAL A C 1
ATOM 576 O O . VAL A 1 72 ? -4.279 5.814 17.154 1.00 95.25 72 VAL A O 1
ATOM 579 N N . GLY A 1 73 ? -6.283 4.869 17.490 1.00 93.19 73 GLY A N 1
ATOM 580 C CA . GLY A 1 73 ? -6.032 3.693 16.660 1.00 93.19 73 GLY A CA 1
ATOM 581 C C . GLY A 1 73 ? -5.724 4.061 15.212 1.00 93.19 73 GLY A C 1
ATOM 582 O O . GLY A 1 73 ? -4.793 3.511 14.630 1.00 93.19 73 GLY A O 1
ATOM 583 N N . GLY A 1 74 ? -6.435 5.044 14.653 1.00 93.56 74 GLY A N 1
ATOM 584 C CA . GLY A 1 74 ? -6.157 5.537 13.307 1.00 93.56 74 GLY A CA 1
ATOM 585 C C . GLY A 1 74 ? -4.811 6.253 13.184 1.00 93.56 74 GLY A C 1
ATOM 586 O O . GLY A 1 74 ? -4.030 5.959 12.279 1.00 93.56 74 GLY A O 1
ATOM 587 N N . LEU A 1 75 ? -4.487 7.133 14.136 1.00 95.50 75 LEU A N 1
ATOM 588 C CA . LEU A 1 75 ? -3.180 7.800 14.216 1.00 95.50 75 LEU A CA 1
ATOM 589 C C . LEU A 1 75 ? -2.032 6.793 14.339 1.00 95.50 75 LEU A C 1
ATOM 591 O O . LEU A 1 75 ? -1.035 6.906 13.626 1.00 95.50 75 LEU A O 1
ATOM 595 N N . VAL A 1 76 ? -2.183 5.791 15.207 1.00 94.88 76 VAL A N 1
ATOM 596 C CA . VAL A 1 76 ? -1.195 4.722 15.387 1.00 94.88 76 VAL A CA 1
ATOM 597 C C . VAL A 1 76 ? -1.067 3.890 14.114 1.00 94.88 76 VAL A C 1
ATOM 599 O O . VAL A 1 76 ? 0.051 3.646 13.673 1.00 94.88 76 VAL A O 1
ATOM 602 N N . GLY A 1 77 ? -2.177 3.504 13.480 1.00 93.31 77 GLY A N 1
ATOM 603 C CA . GLY A 1 77 ? -2.162 2.763 12.218 1.00 93.31 77 GLY A CA 1
ATOM 604 C C . GLY A 1 77 ? -1.421 3.514 11.110 1.00 93.31 77 GLY A C 1
ATOM 605 O O . GLY A 1 77 ? -0.514 2.960 10.482 1.00 93.31 77 GLY A O 1
ATOM 606 N N . ALA A 1 78 ? -1.730 4.800 10.924 1.00 93.94 78 ALA A N 1
ATOM 607 C CA . ALA A 1 78 ? -1.036 5.663 9.971 1.00 93.94 78 ALA A CA 1
ATOM 608 C C . ALA A 1 78 ? 0.462 5.802 10.300 1.00 93.94 78 ALA A C 1
ATOM 610 O O . ALA A 1 78 ? 1.310 5.657 9.418 1.00 93.94 78 ALA A O 1
ATOM 611 N N . ALA A 1 79 ? 0.803 6.028 11.573 1.00 93.94 79 ALA A N 1
ATOM 612 C CA . ALA A 1 79 ? 2.188 6.143 12.020 1.00 93.94 79 ALA A CA 1
ATOM 613 C C . ALA A 1 79 ? 2.979 4.847 11.786 1.00 93.94 79 ALA A C 1
ATOM 615 O O . ALA A 1 79 ? 4.110 4.902 11.303 1.00 93.94 79 ALA A O 1
ATOM 616 N N . VAL A 1 80 ? 2.380 3.684 12.063 1.00 94.00 80 VAL A N 1
ATOM 617 C CA . VAL A 1 80 ? 2.978 2.367 11.803 1.00 94.00 80 VAL A CA 1
ATOM 618 C C . VAL A 1 80 ? 3.245 2.183 10.314 1.00 94.00 80 VAL A C 1
ATOM 620 O O . VAL A 1 80 ? 4.353 1.790 9.947 1.00 94.00 80 VAL A O 1
ATOM 623 N N . PHE A 1 81 ? 2.280 2.514 9.451 1.00 93.88 81 PHE A N 1
ATOM 624 C CA . PHE A 1 81 ? 2.469 2.436 8.004 1.00 93.88 81 PHE A CA 1
ATOM 625 C C . PHE A 1 81 ? 3.652 3.298 7.555 1.00 93.88 81 PHE A C 1
ATOM 627 O O . PHE A 1 81 ? 4.587 2.789 6.938 1.00 93.88 81 PHE A O 1
ATOM 634 N N . VAL A 1 82 ? 3.655 4.586 7.917 1.00 92.69 82 VAL A N 1
ATOM 635 C CA . VAL A 1 82 ? 4.709 5.535 7.526 1.00 92.69 82 VAL A CA 1
ATOM 636 C C . VAL A 1 82 ? 6.070 5.120 8.081 1.00 92.69 82 VAL A C 1
ATOM 638 O O . VAL A 1 82 ? 7.068 5.209 7.368 1.00 92.69 82 VAL A O 1
ATOM 641 N N . ALA A 1 83 ? 6.136 4.628 9.319 1.00 92.00 83 ALA A N 1
ATOM 642 C CA . ALA A 1 83 ? 7.382 4.177 9.928 1.00 92.00 83 ALA A CA 1
ATOM 643 C C . ALA A 1 83 ? 7.939 2.934 9.222 1.00 92.00 83 ALA A C 1
ATOM 645 O O . ALA A 1 83 ? 9.099 2.933 8.807 1.00 92.00 83 ALA A O 1
ATOM 646 N N . LEU A 1 84 ? 7.122 1.892 9.033 1.00 90.56 84 LEU A N 1
ATOM 647 C CA . LEU A 1 84 ? 7.545 0.667 8.348 1.00 90.56 84 LEU A CA 1
ATOM 648 C C . LEU A 1 84 ? 7.967 0.966 6.909 1.00 90.56 84 LEU A C 1
ATOM 650 O O . LEU A 1 84 ? 9.025 0.519 6.461 1.00 90.56 84 LEU A O 1
ATOM 654 N N . TRP A 1 85 ? 7.187 1.774 6.196 1.00 89.94 85 TRP A N 1
ATOM 655 C CA . TRP A 1 85 ? 7.502 2.161 4.827 1.00 89.94 85 TRP A CA 1
ATOM 656 C C . TRP A 1 85 ? 8.762 3.033 4.756 1.00 89.94 85 TRP A C 1
ATOM 658 O O . TRP A 1 85 ? 9.661 2.783 3.951 1.00 89.94 85 TRP A O 1
ATOM 668 N N . GLY A 1 86 ? 8.886 4.005 5.660 1.00 86.25 86 GLY A N 1
ATOM 669 C CA . GLY A 1 86 ? 10.048 4.877 5.809 1.00 86.25 86 GLY A CA 1
ATOM 670 C C . GLY A 1 86 ? 11.340 4.114 6.105 1.00 86.25 86 GLY A C 1
ATOM 671 O O . GLY A 1 86 ? 12.399 4.447 5.577 1.00 86.25 86 GLY A O 1
ATOM 672 N N . ILE A 1 87 ? 11.265 3.053 6.909 1.00 86.38 87 ILE A N 1
ATOM 673 C CA . ILE A 1 87 ? 12.426 2.240 7.286 1.00 86.38 87 ILE A CA 1
ATOM 674 C C . ILE A 1 87 ? 12.784 1.236 6.187 1.00 86.38 87 ILE A C 1
ATOM 676 O O . ILE A 1 87 ? 13.964 1.095 5.860 1.00 86.38 87 ILE A O 1
ATOM 680 N N . TYR A 1 88 ? 11.810 0.530 5.612 1.00 85.19 88 TYR A N 1
ATOM 681 C CA . TYR A 1 88 ? 12.088 -0.617 4.741 1.00 85.19 88 TYR A CA 1
ATOM 682 C C . TYR A 1 88 ? 11.982 -0.316 3.245 1.00 85.19 88 TYR A C 1
ATOM 684 O O . TYR A 1 88 ? 12.699 -0.939 2.458 1.00 85.19 88 TYR A O 1
ATOM 692 N N . ALA A 1 89 ? 11.148 0.644 2.840 1.00 81.38 89 ALA A N 1
ATOM 693 C CA . ALA A 1 89 ? 10.890 0.957 1.435 1.00 81.38 89 ALA A CA 1
ATOM 694 C C . ALA A 1 89 ? 11.509 2.285 0.962 1.00 81.38 89 ALA A C 1
ATOM 696 O O . ALA A 1 89 ? 11.836 2.407 -0.223 1.00 81.38 89 ALA A O 1
ATOM 697 N N . ALA A 1 90 ? 11.725 3.263 1.852 1.00 77.19 90 ALA A N 1
ATOM 698 C CA . ALA A 1 90 ? 12.190 4.588 1.442 1.00 77.19 90 ALA A CA 1
ATOM 699 C C . ALA A 1 90 ? 13.616 4.584 0.848 1.00 77.19 90 ALA A C 1
ATOM 701 O O . ALA A 1 90 ? 14.524 3.932 1.378 1.00 77.19 90 ALA A O 1
ATOM 702 N N . PRO A 1 91 ? 13.869 5.377 -0.214 1.00 65.31 91 PRO A N 1
ATOM 703 C CA . PRO A 1 91 ? 15.136 5.367 -0.942 1.00 65.31 91 PRO A CA 1
ATOM 704 C C . PRO A 1 91 ? 16.343 5.844 -0.127 1.00 65.31 91 PRO A C 1
ATOM 706 O O . PRO A 1 91 ? 17.452 5.393 -0.401 1.00 65.31 91 PRO A O 1
ATOM 709 N N . ARG A 1 92 ? 16.133 6.711 0.874 1.00 66.88 92 ARG A N 1
ATOM 710 C CA . ARG A 1 92 ? 17.183 7.218 1.780 1.00 66.88 92 ARG A CA 1
ATOM 711 C C . ARG A 1 92 ? 17.421 6.352 3.021 1.00 66.88 92 ARG A C 1
ATOM 713 O O . ARG A 1 92 ? 18.307 6.676 3.810 1.00 66.88 92 ARG A O 1
ATOM 720 N N . SER A 1 93 ? 16.659 5.279 3.229 1.00 73.50 93 SER A N 1
ATOM 721 C CA . SER A 1 93 ? 16.844 4.446 4.417 1.00 73.50 93 SER A CA 1
ATOM 722 C C . SER A 1 93 ? 18.116 3.602 4.328 1.00 73.50 93 SER A C 1
ATOM 724 O O . SER A 1 93 ? 18.353 2.905 3.340 1.00 73.50 93 SER A O 1
ATOM 726 N N . LYS A 1 94 ? 18.896 3.587 5.417 1.00 70.44 94 LYS A N 1
ATOM 727 C CA . LYS A 1 94 ? 20.054 2.692 5.578 1.00 70.44 94 LYS A CA 1
ATOM 728 C C . LYS A 1 94 ? 19.653 1.208 5.602 1.00 70.44 94 LYS A C 1
ATOM 730 O O . LYS A 1 94 ? 20.466 0.364 5.246 1.00 70.44 94 LYS A O 1
ATOM 735 N N . ARG A 1 95 ? 18.414 0.888 6.008 1.00 75.94 95 ARG A N 1
ATOM 736 C CA . ARG A 1 95 ? 17.873 -0.485 6.125 1.00 75.94 95 ARG A CA 1
ATOM 737 C C . ARG A 1 95 ? 16.937 -0.869 4.975 1.00 75.94 95 ARG A C 1
ATOM 739 O O . ARG A 1 95 ? 16.158 -1.812 5.101 1.00 75.94 95 ARG A O 1
ATOM 746 N N . ARG A 1 96 ? 16.995 -0.139 3.860 1.00 77.62 96 ARG A N 1
ATOM 747 C CA . ARG A 1 96 ? 16.135 -0.384 2.702 1.00 77.62 96 ARG A CA 1
ATOM 748 C C . ARG A 1 96 ? 16.269 -1.827 2.203 1.00 77.62 96 ARG A C 1
ATOM 750 O O . ARG A 1 96 ? 17.368 -2.281 1.873 1.00 77.62 96 ARG A O 1
ATOM 757 N N . LEU A 1 97 ? 15.133 -2.508 2.075 1.00 80.50 97 LEU A N 1
ATOM 758 C CA . LEU A 1 97 ? 15.053 -3.829 1.462 1.00 80.50 97 LEU A CA 1
ATOM 759 C C . LEU A 1 97 ? 15.302 -3.721 -0.048 1.00 80.50 97 LEU A C 1
ATOM 761 O O . LEU A 1 97 ? 14.898 -2.754 -0.699 1.00 80.50 97 LEU A O 1
ATOM 765 N N . LYS A 1 98 ? 15.978 -4.720 -0.619 1.00 80.50 98 LYS A N 1
ATOM 766 C CA . LYS A 1 98 ? 16.327 -4.766 -2.047 1.00 80.50 98 LYS A CA 1
ATOM 767 C C . LYS A 1 98 ? 15.724 -6.000 -2.713 1.00 80.50 98 LYS A C 1
ATOM 769 O O . LYS A 1 98 ? 15.592 -7.049 -2.081 1.00 80.50 98 LYS A O 1
ATOM 774 N N . GLY A 1 99 ? 15.382 -5.870 -3.995 1.00 80.25 99 GLY A N 1
ATOM 775 C CA . GLY A 1 99 ? 14.913 -6.974 -4.831 1.00 80.25 99 GLY A CA 1
ATOM 776 C C . GLY A 1 99 ? 13.662 -7.659 -4.276 1.00 80.25 99 GLY A C 1
ATOM 777 O O . GLY A 1 99 ? 12.648 -7.011 -4.016 1.00 80.25 99 GLY A O 1
ATOM 778 N N . MET A 1 100 ? 13.735 -8.979 -4.086 1.00 82.31 100 MET A N 1
ATOM 779 C CA . MET A 1 100 ? 12.586 -9.799 -3.683 1.00 82.31 100 MET A CA 1
ATOM 780 C C . MET A 1 100 ? 12.022 -9.416 -2.309 1.00 82.31 100 MET A C 1
ATOM 782 O O . MET A 1 100 ? 10.806 -9.383 -2.140 1.00 82.31 100 MET A O 1
ATOM 786 N N . ASN A 1 101 ? 12.875 -9.057 -1.346 1.00 84.56 101 ASN A N 1
ATOM 787 C CA . ASN A 1 101 ? 12.422 -8.734 0.011 1.00 84.56 101 ASN A CA 1
ATOM 788 C C . ASN A 1 101 ? 11.566 -7.461 0.036 1.00 84.56 101 ASN A C 1
ATOM 790 O O . ASN A 1 101 ? 10.601 -7.380 0.789 1.00 84.56 101 ASN A O 1
ATOM 794 N N . LEU A 1 102 ? 11.883 -6.484 -0.820 1.00 84.44 102 LEU A N 1
ATOM 795 C CA . LEU A 1 102 ? 11.074 -5.273 -0.965 1.00 84.44 102 LEU A CA 1
ATOM 796 C C . LEU A 1 102 ? 9.706 -5.589 -1.579 1.00 84.44 102 LEU A C 1
ATOM 798 O O . LEU A 1 102 ? 8.701 -5.006 -1.181 1.00 84.44 102 LEU A O 1
ATOM 802 N N . LEU A 1 103 ? 9.667 -6.515 -2.539 1.00 84.44 103 LEU A N 1
ATOM 803 C CA . LEU A 1 103 ? 8.426 -6.960 -3.164 1.00 84.44 103 LEU A CA 1
ATOM 804 C C . LEU A 1 103 ? 7.530 -7.667 -2.142 1.00 84.44 103 LEU A C 1
ATOM 806 O O . LEU A 1 103 ? 6.366 -7.301 -2.016 1.00 84.44 103 LEU A O 1
ATOM 810 N N . LEU A 1 104 ? 8.082 -8.606 -1.367 1.00 87.75 104 LEU A N 1
ATOM 811 C CA . LEU A 1 104 ? 7.351 -9.298 -0.300 1.00 87.75 104 LEU A CA 1
ATOM 812 C C . LEU A 1 104 ? 6.811 -8.322 0.750 1.00 87.75 104 LEU A C 1
ATOM 814 O O . LEU A 1 104 ? 5.650 -8.425 1.132 1.00 87.75 104 LEU A O 1
ATOM 818 N N . PHE A 1 105 ? 7.616 -7.336 1.159 1.00 90.38 105 PHE A N 1
ATOM 819 C CA . PHE A 1 105 ? 7.175 -6.290 2.082 1.00 90.38 105 PHE A CA 1
ATOM 820 C C . PHE A 1 105 ? 5.983 -5.496 1.528 1.00 90.38 105 PHE A C 1
ATOM 822 O O . PHE A 1 105 ? 4.983 -5.326 2.221 1.00 90.38 105 PHE A O 1
ATOM 829 N N . LYS A 1 106 ? 6.044 -5.061 0.261 1.00 89.38 106 LYS A N 1
ATOM 830 C CA . LYS A 1 106 ? 4.926 -4.359 -0.391 1.00 89.38 106 LYS A CA 1
ATOM 831 C C . LYS A 1 106 ? 3.667 -5.222 -0.447 1.00 89.38 106 LYS A C 1
ATOM 833 O O . LYS A 1 106 ? 2.596 -4.738 -0.099 1.00 89.38 106 LYS A O 1
ATOM 838 N N . VAL A 1 107 ? 3.795 -6.489 -0.855 1.00 90.44 107 VAL A N 1
ATOM 839 C CA . VAL A 1 107 ? 2.669 -7.441 -0.889 1.00 90.44 107 VAL A CA 1
ATOM 840 C C . VAL A 1 107 ? 2.034 -7.563 0.491 1.00 90.44 107 VAL A C 1
ATOM 842 O O . VAL A 1 107 ? 0.820 -7.439 0.603 1.00 90.44 107 VAL A O 1
ATOM 845 N N . ALA A 1 108 ? 2.842 -7.750 1.537 1.00 92.94 108 ALA A N 1
ATOM 846 C CA . ALA A 1 108 ? 2.349 -7.869 2.903 1.00 92.94 108 ALA A CA 1
ATOM 847 C C . ALA A 1 108 ? 1.603 -6.603 3.352 1.00 92.94 108 ALA A C 1
ATOM 849 O O . ALA A 1 108 ? 0.485 -6.698 3.848 1.00 92.94 108 ALA A O 1
ATOM 850 N N . MET A 1 109 ? 2.172 -5.418 3.116 1.00 93.38 109 MET A N 1
ATOM 851 C CA . MET A 1 109 ? 1.533 -4.148 3.478 1.00 93.38 109 MET A CA 1
ATOM 852 C C . MET A 1 109 ? 0.200 -3.934 2.748 1.00 93.38 109 MET A C 1
ATOM 854 O O . MET A 1 109 ? -0.787 -3.557 3.378 1.00 93.38 109 MET A O 1
ATOM 858 N N . PHE A 1 110 ? 0.140 -4.207 1.440 1.00 93.56 110 PHE A N 1
ATOM 859 C CA . PHE A 1 110 ? -1.105 -4.094 0.674 1.00 93.56 110 PHE A CA 1
ATOM 860 C C . PHE A 1 110 ? -2.142 -5.146 1.079 1.00 93.56 110 PHE A C 1
ATOM 862 O O . PHE A 1 110 ? -3.326 -4.829 1.150 1.00 93.56 110 PHE A O 1
ATOM 869 N N . ALA A 1 111 ? -1.716 -6.370 1.398 1.00 93.06 111 ALA A N 1
ATOM 870 C CA . ALA A 1 111 ? -2.611 -7.408 1.900 1.00 93.06 111 ALA A CA 1
ATOM 871 C C . ALA A 1 111 ? -3.230 -7.008 3.246 1.00 93.06 111 ALA A C 1
ATOM 873 O O . ALA A 1 111 ? -4.442 -7.114 3.415 1.00 93.06 111 ALA A O 1
ATOM 874 N N . VAL A 1 112 ? -2.429 -6.478 4.177 1.00 95.12 112 VAL A N 1
ATOM 875 C CA . VAL A 1 112 ? -2.934 -5.976 5.463 1.00 95.12 112 VAL A CA 1
ATOM 876 C C . VAL A 1 112 ? -3.901 -4.810 5.253 1.00 95.12 112 VAL A C 1
ATOM 878 O O . VAL A 1 112 ? -4.973 -4.807 5.849 1.00 95.12 112 VAL A O 1
ATOM 881 N N . ALA A 1 113 ? -3.587 -3.863 4.363 1.00 93.94 113 ALA A N 1
ATOM 882 C CA . ALA A 1 113 ? -4.502 -2.770 4.025 1.00 93.94 113 ALA A CA 1
ATOM 883 C C . ALA A 1 113 ? -5.852 -3.282 3.489 1.00 93.94 113 ALA A C 1
ATOM 885 O O . ALA A 1 113 ? -6.905 -2.835 3.942 1.00 93.94 113 ALA A O 1
ATOM 886 N N . ALA A 1 114 ? -5.831 -4.258 2.576 1.00 93.44 114 ALA A N 1
ATOM 887 C CA . ALA A 1 114 ? -7.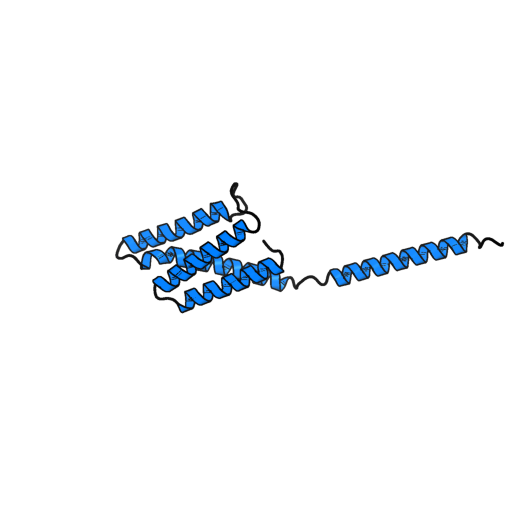043 -4.878 2.047 1.00 93.44 114 ALA A CA 1
ATOM 888 C C . ALA A 1 114 ? -7.858 -5.587 3.142 1.00 93.44 114 ALA A C 1
ATOM 890 O O . ALA A 1 114 ? -9.078 -5.442 3.184 1.00 93.44 114 ALA A O 1
ATOM 891 N N . ILE A 1 115 ? -7.194 -6.307 4.055 1.00 95.06 115 ILE A N 1
ATOM 892 C CA . ILE A 1 115 ? -7.847 -6.959 5.199 1.00 95.06 115 ILE A CA 1
ATOM 893 C C . ILE A 1 115 ? -8.513 -5.918 6.102 1.00 95.06 115 ILE A C 1
ATOM 895 O O . ILE A 1 115 ? -9.666 -6.105 6.477 1.00 95.06 115 ILE A O 1
ATOM 899 N N . ILE A 1 116 ? -7.838 -4.805 6.408 1.00 93.00 116 ILE A N 1
ATOM 900 C CA . ILE A 1 116 ? -8.427 -3.730 7.217 1.00 93.00 116 ILE A CA 1
ATOM 901 C C . ILE A 1 116 ? -9.710 -3.209 6.560 1.00 93.00 116 ILE A C 1
ATOM 903 O O . ILE A 1 116 ? -10.727 -3.116 7.242 1.00 93.00 116 ILE A O 1
ATOM 907 N N . LEU A 1 117 ? -9.698 -2.947 5.246 1.00 93.25 117 LEU A N 1
ATOM 908 C CA . LEU A 1 117 ? -10.887 -2.504 4.503 1.00 93.25 117 LEU A CA 1
ATOM 909 C C . LEU A 1 117 ? -12.046 -3.509 4.589 1.00 93.25 117 LEU A C 1
ATOM 911 O O . LEU A 1 117 ? -13.198 -3.111 4.745 1.00 93.25 117 LEU A O 1
ATOM 915 N N . VAL A 1 118 ? -11.760 -4.810 4.526 1.00 94.31 118 VAL A N 1
ATOM 916 C CA . VAL A 1 118 ? -12.781 -5.854 4.708 1.00 94.31 118 VAL A CA 1
ATOM 917 C C . VAL A 1 118 ? -13.344 -5.827 6.133 1.00 94.31 118 VAL A C 1
ATOM 919 O O . VAL A 1 118 ? -14.561 -5.863 6.301 1.00 94.31 118 VAL A O 1
ATOM 922 N N . LEU A 1 119 ? -12.483 -5.717 7.150 1.00 93.88 119 LEU A N 1
ATOM 923 C CA . LEU A 1 119 ? -12.887 -5.727 8.561 1.00 93.88 119 LEU A CA 1
ATOM 924 C C . LEU A 1 119 ? -13.744 -4.516 8.949 1.00 93.88 119 LEU A C 1
ATOM 926 O O . LEU A 1 119 ? -14.643 -4.649 9.772 1.00 93.88 119 LEU A O 1
ATOM 930 N N . ILE A 1 120 ? -13.513 -3.354 8.334 1.00 93.25 120 ILE A N 1
ATOM 931 C CA . ILE A 1 120 ? -14.329 -2.144 8.544 1.00 93.25 120 ILE A CA 1
ATOM 932 C C . ILE A 1 120 ? -15.607 -2.119 7.681 1.00 93.25 120 ILE A C 1
ATOM 934 O O . ILE A 1 120 ? -16.266 -1.084 7.586 1.00 93.25 120 ILE A O 1
ATOM 938 N N . GLY A 1 121 ? -15.953 -3.228 7.015 1.00 92.44 121 GLY A N 1
ATOM 939 C CA . GLY A 1 121 ? -17.191 -3.363 6.241 1.00 92.44 121 GLY A CA 1
ATOM 940 C C . GLY A 1 121 ? -17.133 -2.823 4.809 1.00 92.44 121 GLY A C 1
ATOM 941 O O . GLY A 1 121 ? -18.176 -2.633 4.189 1.00 92.44 121 GLY A O 1
ATOM 942 N N . GLN A 1 122 ? -15.940 -2.601 4.250 1.00 93.31 122 GLN A N 1
ATOM 943 C CA . GLN A 1 122 ? -15.723 -2.119 2.878 1.00 93.31 122 GLN A CA 1
ATOM 944 C C . GLN A 1 122 ? -15.042 -3.186 1.989 1.00 93.31 122 GLN A C 1
ATOM 946 O O . GLN A 1 122 ? -13.967 -2.943 1.427 1.00 93.31 122 GLN A O 1
ATOM 951 N N . PRO A 1 123 ? -15.639 -4.385 1.810 1.00 92.75 123 PRO A N 1
ATOM 952 C CA . PRO A 1 123 ? -14.975 -5.503 1.141 1.00 92.75 123 PRO A CA 1
ATOM 953 C C . PRO A 1 123 ? -14.704 -5.249 -0.345 1.00 92.75 123 PRO A C 1
ATOM 955 O O . PRO A 1 123 ? -13.674 -5.683 -0.853 1.00 92.75 123 PRO A O 1
ATOM 958 N N . ILE A 1 124 ? -15.579 -4.509 -1.037 1.00 93.88 124 ILE A N 1
ATOM 959 C CA . ILE A 1 124 ? -15.399 -4.166 -2.457 1.00 93.88 124 ILE A CA 1
ATOM 960 C C . ILE A 1 124 ? -14.097 -3.376 -2.643 1.00 93.88 124 ILE A C 1
ATOM 962 O O . ILE A 1 124 ? -13.277 -3.724 -3.491 1.00 93.88 124 ILE A O 1
ATOM 966 N N . TRP A 1 125 ? -13.865 -2.362 -1.806 1.00 91.44 125 TRP A N 1
ATOM 967 C CA . TRP A 1 125 ? -12.635 -1.572 -1.833 1.00 91.44 125 TRP A CA 1
ATOM 968 C C . TRP A 1 125 ? -11.406 -2.398 -1.450 1.00 91.44 125 TRP A C 1
ATOM 970 O O . TRP A 1 125 ? -10.3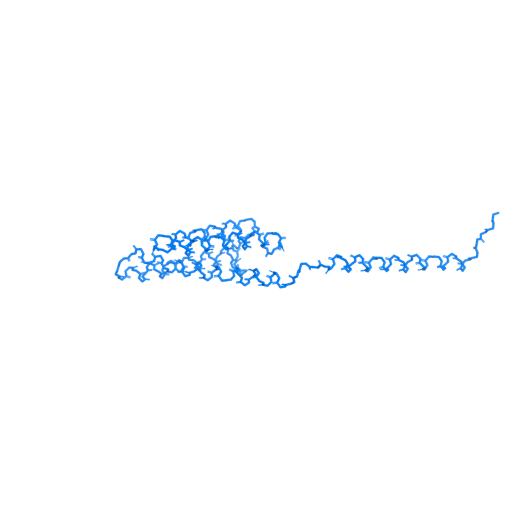60 -2.248 -2.079 1.00 91.44 125 TRP A O 1
ATOM 980 N N . GLY A 1 126 ? -11.536 -3.310 -0.480 1.00 89.12 126 GLY A N 1
ATOM 981 C CA . GLY A 1 126 ? -10.469 -4.246 -0.115 1.00 89.12 126 GLY A CA 1
ATOM 982 C C . GLY A 1 126 ? -10.044 -5.143 -1.280 1.00 89.12 126 GLY A C 1
ATOM 983 O O . GLY A 1 126 ? -8.855 -5.250 -1.582 1.00 89.12 126 GLY A O 1
ATOM 984 N N . VAL A 1 127 ? -11.011 -5.732 -1.991 1.00 92.00 127 VAL A N 1
ATOM 985 C CA . VAL A 1 127 ? -10.751 -6.569 -3.173 1.00 92.00 127 VAL A CA 1
ATOM 986 C C . VAL A 1 127 ? -10.145 -5.743 -4.307 1.00 92.00 127 VAL A C 1
ATOM 988 O O . VAL A 1 127 ? -9.150 -6.166 -4.895 1.00 92.00 127 VAL A O 1
ATOM 991 N N . LEU A 1 128 ? -10.687 -4.554 -4.591 1.00 93.12 128 LEU A N 1
ATOM 992 C CA . LEU A 1 128 ? -10.136 -3.660 -5.614 1.00 93.12 128 LEU A CA 1
ATOM 993 C C . LEU A 1 128 ? -8.676 -3.300 -5.321 1.00 93.12 128 LEU A C 1
ATOM 995 O O . LEU A 1 128 ? -7.834 -3.402 -6.213 1.00 93.12 128 LEU A O 1
ATOM 999 N N . LEU A 1 129 ? -8.356 -2.943 -4.074 1.00 90.81 129 LEU A N 1
ATOM 1000 C CA . LEU A 1 129 ? -6.990 -2.633 -3.657 1.00 90.81 129 LEU A CA 1
ATOM 1001 C C . LEU A 1 129 ? -6.061 -3.838 -3.847 1.00 90.81 129 LEU A C 1
ATOM 1003 O O . LEU A 1 129 ? -4.974 -3.683 -4.402 1.00 90.81 129 LEU A O 1
ATOM 1007 N N . ALA A 1 130 ? -6.493 -5.038 -3.451 1.00 90.31 130 ALA A N 1
ATOM 1008 C CA . ALA A 1 130 ? -5.705 -6.259 -3.610 1.00 90.31 130 ALA A CA 1
ATOM 1009 C C . ALA A 1 130 ? -5.436 -6.597 -5.088 1.00 90.31 130 ALA A C 1
ATOM 1011 O O . ALA A 1 130 ? -4.296 -6.885 -5.460 1.00 90.31 130 ALA A O 1
ATOM 1012 N N . VAL A 1 131 ? -6.461 -6.519 -5.943 1.00 92.38 131 VAL A N 1
ATOM 1013 C CA . VAL A 1 131 ? -6.346 -6.810 -7.382 1.00 92.38 131 VAL A CA 1
ATOM 1014 C C . VAL A 1 131 ? -5.444 -5.791 -8.076 1.00 92.38 131 VAL A C 1
ATOM 1016 O O . VAL A 1 131 ? -4.534 -6.175 -8.814 1.00 92.38 131 VAL A O 1
ATOM 1019 N N . LEU A 1 132 ? -5.642 -4.497 -7.812 1.00 91.12 132 LEU A N 1
ATOM 1020 C CA . LEU A 1 132 ? -4.813 -3.439 -8.390 1.00 91.12 132 LEU A CA 1
ATOM 1021 C C . LEU A 1 132 ? -3.362 -3.531 -7.901 1.00 91.12 132 LEU A C 1
ATOM 1023 O O . LEU A 1 132 ? -2.439 -3.366 -8.702 1.00 91.12 132 LEU A O 1
ATOM 1027 N N . ALA A 1 133 ? -3.138 -3.859 -6.624 1.00 89.94 133 ALA A N 1
ATOM 1028 C CA . ALA A 1 133 ? -1.800 -4.091 -6.088 1.00 89.94 133 ALA A CA 1
ATOM 1029 C C . ALA A 1 133 ? -1.106 -5.274 -6.773 1.00 89.94 133 ALA A C 1
ATOM 1031 O O . ALA A 1 133 ? 0.054 -5.150 -7.176 1.00 89.94 133 ALA A O 1
ATOM 1032 N N . ALA A 1 134 ? -1.810 -6.391 -6.967 1.00 89.12 134 ALA A N 1
ATOM 1033 C CA . ALA A 1 134 ? -1.281 -7.554 -7.671 1.00 89.12 134 ALA A CA 1
ATOM 1034 C C . ALA A 1 134 ? -0.918 -7.224 -9.129 1.00 89.12 134 ALA A C 1
ATOM 1036 O O . ALA A 1 134 ? 0.187 -7.548 -9.575 1.00 89.12 134 ALA A O 1
ATOM 1037 N N . ALA A 1 135 ? -1.798 -6.519 -9.848 1.00 87.62 135 ALA A N 1
ATOM 1038 C CA . ALA A 1 135 ? -1.554 -6.089 -11.224 1.00 87.62 135 ALA A CA 1
ATOM 1039 C C . ALA A 1 135 ? -0.335 -5.157 -11.329 1.00 87.62 135 ALA A C 1
ATOM 1041 O O . ALA A 1 135 ? 0.558 -5.389 -12.146 1.00 87.62 135 ALA A O 1
ATOM 1042 N N . ASN A 1 136 ? -0.248 -4.149 -10.456 1.00 87.62 136 ASN A N 1
ATOM 1043 C CA . ASN A 1 136 ? 0.868 -3.204 -10.409 1.00 87.62 136 ASN A CA 1
ATOM 1044 C C . ASN A 1 136 ? 2.213 -3.894 -10.114 1.00 87.62 136 ASN A C 1
ATOM 1046 O O . ASN A 1 136 ? 3.236 -3.586 -10.729 1.00 87.62 136 ASN A O 1
ATOM 1050 N N . LEU A 1 137 ? 2.227 -4.859 -9.190 1.00 83.56 137 LEU A N 1
ATOM 1051 C CA . LEU A 1 137 ? 3.433 -5.622 -8.858 1.00 83.56 137 LEU A CA 1
ATOM 1052 C C . LEU A 1 137 ? 3.855 -6.558 -9.998 1.00 83.56 137 LEU A C 1
ATOM 1054 O O . LEU A 1 137 ? 5.051 -6.659 -10.289 1.00 83.56 137 LEU A O 1
ATOM 1058 N N . ALA A 1 138 ? 2.898 -7.204 -10.669 1.00 83.31 138 ALA A N 1
ATOM 1059 C CA . ALA A 1 138 ? 3.164 -8.039 -11.837 1.00 83.31 138 ALA A CA 1
ATOM 1060 C C . ALA A 1 138 ? 3.758 -7.210 -12.988 1.00 83.31 138 ALA A C 1
ATOM 1062 O O . ALA A 1 138 ? 4.814 -7.560 -13.521 1.00 83.31 138 ALA A O 1
ATOM 1063 N N . LEU A 1 139 ? 3.146 -6.064 -13.308 1.00 80.56 139 LEU A N 1
ATOM 1064 C CA . LEU A 1 139 ? 3.645 -5.129 -14.320 1.00 80.56 139 LEU A CA 1
ATOM 1065 C C . LEU A 1 139 ? 5.023 -4.571 -13.953 1.00 80.56 139 LEU A C 1
ATOM 1067 O O . LEU A 1 139 ? 5.927 -4.567 -14.788 1.00 80.56 139 LEU A O 1
ATOM 1071 N N . GLY A 1 140 ? 5.228 -4.177 -12.694 1.00 78.00 140 GLY A N 1
ATOM 1072 C CA . GLY A 1 140 ? 6.522 -3.701 -12.202 1.00 78.00 140 GLY A CA 1
ATOM 1073 C C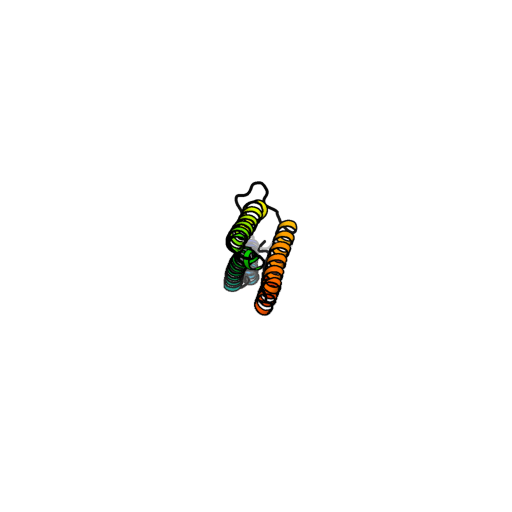 . GLY A 1 140 ? 7.635 -4.745 -12.342 1.00 78.00 140 GLY A C 1
ATOM 1074 O O . GLY A 1 140 ? 8.779 -4.392 -12.645 1.00 78.00 140 GLY A O 1
ATOM 1075 N N . ARG A 1 141 ? 7.306 -6.035 -12.190 1.00 78.19 141 ARG A N 1
ATOM 1076 C CA . ARG A 1 141 ? 8.254 -7.143 -12.371 1.00 78.19 141 ARG A CA 1
ATOM 1077 C C . ARG A 1 141 ? 8.582 -7.398 -13.840 1.00 78.19 141 ARG A C 1
ATOM 1079 O O . ARG A 1 141 ? 9.758 -7.548 -14.165 1.00 78.19 141 ARG A O 1
ATOM 1086 N N . VAL A 1 142 ? 7.581 -7.383 -14.723 1.00 78.12 142 VAL A N 1
ATOM 1087 C CA . VAL A 1 142 ? 7.780 -7.511 -16.181 1.00 78.12 142 VAL A CA 1
ATOM 1088 C C . VAL A 1 142 ? 8.615 -6.345 -16.719 1.00 78.12 142 VAL A C 1
ATOM 1090 O O . VAL A 1 142 ? 9.532 -6.544 -17.512 1.00 78.12 142 VAL A O 1
ATOM 1093 N N . LEU A 1 143 ? 8.359 -5.131 -16.227 1.00 70.00 143 LEU A N 1
ATOM 1094 C CA . LEU A 1 143 ? 9.033 -3.908 -16.665 1.00 70.00 143 LEU A CA 1
ATOM 1095 C C . LEU A 1 143 ? 10.383 -3.651 -15.962 1.00 70.00 143 LEU A C 1
ATOM 1097 O O . LEU A 1 143 ? 11.013 -2.632 -16.243 1.00 70.00 143 LEU A O 1
ATOM 1101 N N . ARG A 1 144 ? 10.844 -4.545 -15.067 1.00 65.12 144 ARG A N 1
ATOM 1102 C CA . ARG A 1 144 ? 12.077 -4.394 -14.257 1.00 65.12 144 ARG A CA 1
ATOM 1103 C C . ARG A 1 144 ? 12.181 -3.031 -13.546 1.00 65.12 144 ARG A C 1
ATOM 1105 O O . ARG A 1 144 ? 13.226 -2.388 -13.564 1.00 65.12 144 ARG A O 1
ATOM 1112 N N . GLN A 1 145 ? 11.088 -2.575 -12.935 1.00 64.81 145 GLN A N 1
ATOM 1113 C CA . GLN A 1 145 ? 11.001 -1.257 -12.285 1.00 64.81 145 GLN A CA 1
ATOM 1114 C C . GLN A 1 145 ? 11.375 -1.257 -10.790 1.00 64.81 145 GLN A C 1
ATOM 1116 O O . GLN A 1 145 ? 11.340 -0.200 -10.154 1.00 64.81 145 GLN A O 1
ATOM 1121 N N . HIS A 1 146 ? 11.702 -2.412 -10.203 1.00 53.81 146 HIS A N 1
ATOM 1122 C CA . HIS A 1 146 ? 11.911 -2.586 -8.760 1.00 53.81 146 HIS A CA 1
ATOM 1123 C C . HIS A 1 146 ? 13.153 -3.410 -8.431 1.00 53.81 146 HIS A C 1
ATOM 1125 O O . HIS A 1 146 ? 13.422 -4.385 -9.167 1.00 53.81 146 HIS A O 1
#

Secondary structure (DSSP, 8-state):
-PPPPHHHHHHHHHHHHHHHHHHHHHHHHHHT----HHHHHHHHHHHHHHHHHHHHHHHGGGGGS-THHHHHHHHHHHHHHHHHHHHHT-TT-TT---THHHHHHHHHHHHHHHHHHHHTT-HHHHHHHHHHHHHHHHHHHHTT--